Protein AF-A0AB34KE43-F1 (afdb_monom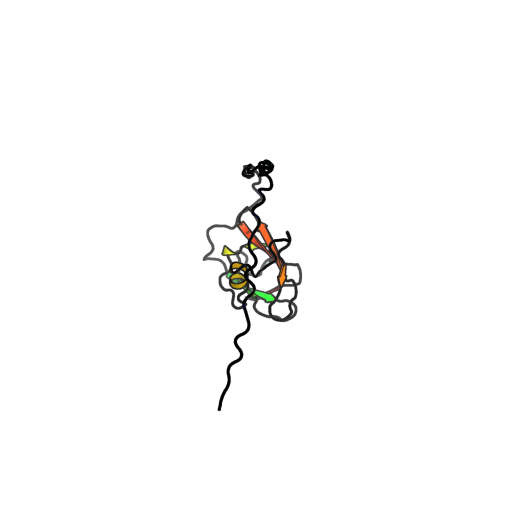er)

Foldseek 3Di:
DDDDDDDDDDDDDDDDDDDDDPPPPDPPPPPPVPPPPPPPPDPDDPDPPQVPFDKKFKAFLPPRDGQFIFGDRVAPPDDDQKGFPVRTPGGPQCQVVCVVVVNQADPPDPWRFGARPPPRDGQWTWDQDPNGTITGGDPPGIDIDD

Mean predicted aligned error: 15.26 Å

Solvent-accessible surface area (backbone atoms only — not comparable to full-atom values): 9587 Å² total; per-residue (Å²): 137,87,82,88,82,89,78,84,84,83,86,78,81,86,80,92,72,92,76,77,90,75,80,68,80,70,78,79,76,78,80,64,75,77,73,74,71,90,76,81,81,67,90,76,68,85,69,87,83,54,85,91,31,42,66,32,39,34,21,34,57,87,76,62,48,64,45,34,30,34,52,29,84,66,51,83,83,59,87,82,48,75,41,53,57,91,41,50,77,46,50,87,57,43,57,66,62,44,35,72,73,65,74,51,35,67,94,88,48,100,62,34,60,37,55,41,92,87,76,62,46,69,32,31,30,59,39,75,56,87,90,37,64,22,39,36,45,40,85,83,35,57,40,78,45,119

Structure (mmCIF, N/CA/C/O backbone):
data_AF-A0AB34KE43-F1
#
_entry.id   AF-A0AB34KE43-F1
#
loop_
_atom_site.group_PDB
_atom_site.id
_atom_site.type_symbol
_atom_site.label_atom_id
_atom_site.label_alt_id
_atom_site.label_comp_id
_atom_site.label_asym_id
_atom_site.label_entity_id
_atom_site.label_seq_id
_atom_site.pdbx_PDB_ins_code
_atom_site.Cartn_x
_atom_site.Cartn_y
_atom_site.Cartn_z
_atom_site.occupancy
_atom_site.B_iso_or_equiv
_atom_site.auth_seq_id
_atom_site.auth_comp_id
_atom_site.auth_asym_id
_atom_site.auth_atom_id
_atom_site.pdbx_PDB_model_num
ATOM 1 N N . MET A 1 1 ? -6.912 -69.211 20.826 1.00 44.16 1 MET A N 1
ATOM 2 C CA . MET A 1 1 ? -6.852 -70.584 20.285 1.00 44.16 1 MET A CA 1
ATOM 3 C C . MET A 1 1 ? -7.680 -70.593 19.012 1.00 44.16 1 MET A C 1
ATOM 5 O O . MET A 1 1 ? -8.892 -70.582 19.085 1.00 44.16 1 MET A O 1
ATOM 9 N N . LEU A 1 2 ? -7.042 -70.233 17.900 1.00 46.94 2 LEU A N 1
ATOM 10 C CA . LEU A 1 2 ? -6.700 -71.161 16.809 1.00 46.94 2 LEU A CA 1
ATOM 11 C C . LEU A 1 2 ? -7.830 -71.181 15.759 1.00 46.94 2 LEU A C 1
ATOM 13 O O . LEU A 1 2 ? -8.826 -71.860 15.947 1.00 46.94 2 LEU A O 1
ATOM 17 N N . LEU A 1 3 ? -7.705 -70.425 14.669 1.00 50.34 3 LEU A N 1
ATOM 18 C CA . LEU A 1 3 ? -7.199 -70.955 13.398 1.00 50.34 3 LEU A CA 1
ATOM 19 C C . LEU A 1 3 ? -7.294 -69.893 12.297 1.00 50.34 3 LEU A C 1
ATOM 21 O O . LEU A 1 3 ? -8.283 -69.180 12.158 1.00 50.34 3 LEU A O 1
ATOM 25 N N . ALA A 1 4 ? -6.219 -69.824 11.524 1.00 53.84 4 ALA A N 1
ATOM 26 C CA . ALA A 1 4 ? -6.057 -69.020 10.332 1.00 53.84 4 ALA A CA 1
ATOM 27 C C . ALA A 1 4 ? -6.973 -69.495 9.192 1.00 53.84 4 ALA A C 1
ATOM 29 O O . ALA A 1 4 ? -7.133 -70.696 8.985 1.00 53.84 4 ALA A O 1
ATOM 30 N N . ALA A 1 5 ? -7.473 -68.553 8.393 1.00 57.31 5 ALA A N 1
ATOM 31 C CA . ALA A 1 5 ? -7.999 -68.823 7.060 1.00 57.31 5 ALA A CA 1
ATOM 32 C C . ALA A 1 5 ? -7.305 -67.888 6.059 1.00 57.31 5 ALA A C 1
ATOM 34 O O . ALA A 1 5 ? -7.690 -66.738 5.857 1.00 57.31 5 ALA A O 1
ATOM 35 N N . LEU A 1 6 ? -6.220 -68.410 5.489 1.00 61.03 6 LEU A N 1
ATOM 36 C CA . LEU A 1 6 ? -5.547 -67.921 4.290 1.00 61.03 6 LEU A CA 1
ATOM 37 C C . LEU A 1 6 ? -6.466 -68.154 3.086 1.00 61.03 6 LEU A C 1
ATOM 39 O O . LEU A 1 6 ? -6.678 -69.303 2.716 1.00 61.03 6 LEU A O 1
ATOM 43 N N . LEU A 1 7 ? -6.967 -67.095 2.451 1.00 58.97 7 LEU A N 1
ATOM 44 C CA . LEU A 1 7 ? -7.529 -67.146 1.096 1.00 58.97 7 LEU A CA 1
ATOM 45 C C . LEU A 1 7 ? -7.055 -65.884 0.363 1.00 58.97 7 LEU A C 1
ATOM 47 O O . LEU A 1 7 ? -7.436 -64.768 0.691 1.00 58.97 7 LEU A O 1
ATOM 51 N N . ALA A 1 8 ? -5.986 -66.027 -0.416 1.00 58.28 8 ALA A N 1
ATOM 52 C CA . ALA A 1 8 ? -6.045 -66.193 -1.869 1.00 58.28 8 ALA A CA 1
ATOM 53 C C . ALA A 1 8 ? -6.043 -64.831 -2.582 1.00 58.28 8 ALA A C 1
ATOM 55 O O . ALA A 1 8 ? -7.072 -64.214 -2.835 1.00 58.28 8 ALA A O 1
ATOM 56 N N . VAL A 1 9 ? -4.827 -64.380 -2.892 1.00 58.50 9 VAL A N 1
ATOM 57 C CA . VAL A 1 9 ? -4.528 -63.260 -3.787 1.00 58.50 9 VAL A CA 1
ATOM 58 C C . VAL A 1 9 ? -4.853 -63.687 -5.222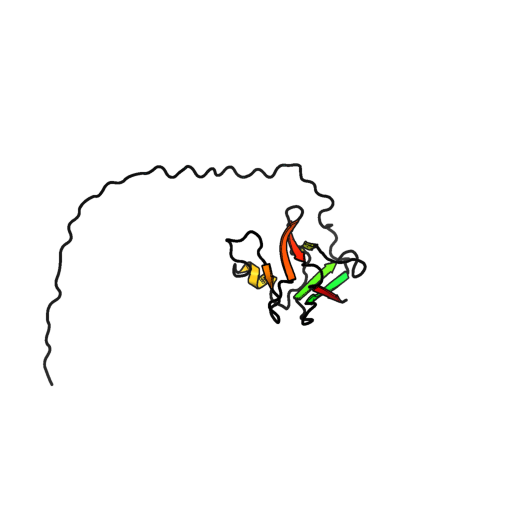 1.00 58.50 9 VAL A C 1
ATOM 60 O O . VAL A 1 9 ? -4.238 -64.641 -5.702 1.00 58.50 9 VAL A O 1
ATOM 63 N N . PRO A 1 10 ? -5.752 -63.003 -5.950 1.00 60.19 10 PRO A N 1
ATOM 64 C CA . PRO A 1 10 ? -5.850 -63.184 -7.387 1.00 60.19 10 PRO A CA 1
ATOM 65 C C . PRO A 1 10 ? -4.786 -62.335 -8.094 1.00 60.19 10 PRO A C 1
ATOM 67 O O . PRO A 1 10 ? -4.888 -61.113 -8.207 1.00 60.19 10 PRO A O 1
ATOM 70 N N . THR A 1 11 ? -3.765 -63.015 -8.607 1.00 58.75 11 THR A N 1
ATOM 71 C CA . THR A 1 11 ? -2.899 -62.532 -9.681 1.00 58.75 11 THR A CA 1
ATOM 72 C C . THR A 1 11 ? -3.726 -62.399 -10.962 1.00 58.75 11 THR A C 1
ATOM 74 O O . THR A 1 11 ? -4.276 -63.376 -11.467 1.00 58.75 11 THR A O 1
ATOM 77 N N . ARG A 1 12 ? -3.817 -61.192 -11.530 1.00 54.53 12 ARG A N 1
ATOM 78 C CA . ARG A 1 12 ? -4.252 -61.017 -12.923 1.00 54.53 12 ARG A CA 1
ATOM 79 C C . ARG A 1 12 ? -3.202 -60.259 -13.711 1.00 54.53 12 ARG A C 1
ATOM 81 O O . ARG A 1 12 ? -2.853 -59.122 -13.412 1.00 54.53 12 ARG A O 1
ATOM 88 N N . ALA A 1 13 ? -2.707 -60.988 -14.701 1.00 52.25 13 ALA A N 1
ATOM 89 C CA . ALA A 1 13 ? -1.736 -60.610 -15.698 1.00 52.25 13 ALA A CA 1
ATOM 90 C C . ALA A 1 13 ? -2.189 -59.413 -16.547 1.00 52.25 13 ALA A C 1
ATOM 92 O O . ALA A 1 13 ? -3.374 -59.227 -16.830 1.00 52.25 13 ALA A O 1
ATOM 93 N N . ALA A 1 14 ? -1.194 -58.644 -16.976 1.00 55.69 14 ALA A N 1
ATOM 94 C CA . ALA A 1 14 ? -1.300 -57.584 -17.963 1.00 55.69 14 ALA A CA 1
ATOM 95 C C . ALA A 1 14 ? -1.675 -58.121 -19.355 1.00 55.69 14 ALA A C 1
ATOM 97 O O . ALA A 1 14 ? -1.285 -59.231 -19.721 1.00 55.69 14 ALA A O 1
ATOM 98 N N . PRO A 1 15 ? -2.283 -57.268 -20.191 1.00 61.38 15 PRO A N 1
ATOM 99 C CA . PRO A 1 15 ? -1.891 -57.207 -21.589 1.00 61.38 15 PRO A CA 1
ATOM 100 C C . PRO A 1 15 ? -1.265 -55.849 -21.913 1.00 61.38 15 PRO A C 1
ATOM 102 O O . PRO A 1 15 ? -1.861 -54.785 -21.751 1.00 61.38 15 PRO A O 1
ATOM 105 N N . ALA A 1 16 ? -0.036 -55.920 -22.417 1.00 58.44 16 ALA A N 1
ATOM 106 C CA . ALA A 1 16 ? 0.588 -54.856 -23.172 1.00 58.44 16 ALA A CA 1
ATOM 107 C C . ALA A 1 16 ? -0.133 -54.716 -24.519 1.00 58.44 16 ALA A C 1
ATOM 109 O O . ALA A 1 16 ? 0.004 -55.580 -25.381 1.00 58.44 16 ALA A O 1
ATOM 110 N N . LEU A 1 17 ? -0.837 -53.606 -24.737 1.00 55.91 17 LEU A N 1
ATOM 111 C CA . LEU A 1 17 ? -1.067 -53.110 -26.089 1.00 55.91 17 LEU A CA 1
ATOM 112 C C . LEU A 1 17 ? -0.687 -51.636 -26.186 1.00 55.91 17 LEU A C 1
ATOM 114 O O . LEU A 1 17 ? -1.363 -50.718 -25.725 1.00 55.91 17 LEU A O 1
ATOM 118 N N . ARG A 1 18 ? 0.473 -51.485 -26.823 1.00 59.09 18 ARG A N 1
ATOM 119 C CA . ARG A 1 18 ? 0.973 -50.328 -27.551 1.00 59.09 18 ARG A CA 1
ATOM 120 C C . ARG A 1 18 ? -0.177 -49.541 -28.172 1.00 59.09 18 ARG A C 1
ATOM 122 O O . ARG A 1 18 ? -0.762 -49.985 -29.153 1.00 59.09 18 ARG A O 1
ATOM 129 N N . THR A 1 19 ? -0.427 -48.345 -27.658 1.00 51.62 19 THR A N 1
ATOM 130 C CA . THR A 1 19 ? -1.196 -47.351 -28.402 1.00 51.62 19 THR A CA 1
ATOM 131 C C . THR A 1 19 ? -0.315 -46.135 -28.607 1.00 51.62 19 THR A C 1
ATOM 133 O O . THR A 1 19 ? -0.087 -45.342 -27.703 1.00 51.62 19 THR A O 1
ATOM 136 N N . SER A 1 20 ? 0.257 -46.108 -29.809 1.00 55.41 20 SER A N 1
ATOM 137 C CA . SER A 1 20 ? 0.549 -44.935 -30.625 1.00 55.41 20 SER A CA 1
ATOM 138 C C . SER A 1 20 ? 1.023 -43.677 -29.892 1.00 55.41 20 SER A C 1
ATOM 140 O O . SER A 1 20 ? 0.231 -42.879 -29.392 1.00 55.41 20 SER A O 1
ATOM 142 N N . MET A 1 21 ? 2.338 -43.456 -29.948 1.00 57.03 21 MET A N 1
ATOM 143 C CA . MET A 1 21 ? 2.947 -42.138 -29.800 1.00 57.03 21 MET A CA 1
ATOM 144 C C . MET A 1 21 ? 2.412 -41.196 -30.889 1.00 57.03 21 MET A C 1
ATOM 146 O O . MET A 1 21 ? 3.025 -41.029 -31.941 1.00 57.03 21 MET A O 1
ATOM 150 N N . ALA A 1 22 ? 1.275 -40.555 -30.636 1.00 57.75 22 ALA A N 1
ATOM 151 C CA . ALA A 1 22 ? 0.907 -39.342 -31.343 1.00 57.75 22 ALA A CA 1
ATOM 152 C C . ALA A 1 22 ? 1.718 -38.193 -30.730 1.00 57.75 22 ALA A C 1
ATOM 154 O O . ALA A 1 22 ? 1.301 -37.542 -29.775 1.00 57.75 22 ALA A O 1
ATOM 155 N N . LEU A 1 23 ? 2.917 -37.982 -31.275 1.00 59.44 23 LEU A N 1
ATOM 156 C CA . LEU A 1 23 ? 3.633 -36.714 -31.186 1.00 59.44 23 LEU A CA 1
ATOM 157 C C . LEU A 1 23 ? 2.767 -35.653 -31.878 1.00 59.44 23 LEU A C 1
ATOM 159 O O . LEU A 1 23 ? 2.965 -35.354 -33.054 1.00 59.44 23 LEU A O 1
ATOM 163 N N . LEU A 1 24 ? 1.778 -35.102 -31.172 1.00 59.16 24 LEU A N 1
ATOM 164 C CA . LEU A 1 24 ? 1.250 -33.807 -31.571 1.00 59.16 24 LEU A CA 1
ATOM 165 C C . LEU A 1 24 ? 2.359 -32.787 -31.300 1.00 59.16 24 LEU A C 1
ATOM 167 O O . LEU A 1 24 ? 2.821 -32.694 -30.157 1.00 59.16 24 LEU A O 1
ATOM 171 N N . PRO A 1 25 ? 2.813 -32.034 -32.315 1.00 57.91 25 PRO A N 1
ATOM 172 C CA . PRO A 1 25 ? 3.721 -30.931 -32.080 1.00 57.91 25 PRO A CA 1
ATOM 173 C C . PRO A 1 25 ? 3.002 -29.953 -31.152 1.00 57.91 25 PRO A C 1
ATOM 175 O O . PRO A 1 25 ? 1.971 -29.378 -31.502 1.00 57.91 25 PRO A O 1
ATOM 178 N N . LEU A 1 26 ? 3.535 -29.812 -29.937 1.00 58.06 26 LEU A N 1
ATOM 179 C CA . LEU A 1 26 ? 3.169 -28.740 -29.025 1.00 58.06 26 LEU A CA 1
ATOM 180 C C . LEU A 1 26 ? 3.205 -27.434 -29.831 1.00 58.06 26 LEU A C 1
ATOM 182 O O . LEU A 1 26 ? 4.206 -27.196 -30.518 1.00 58.06 26 LEU A O 1
ATOM 186 N N . PRO A 1 27 ? 2.153 -26.593 -29.792 1.00 56.44 27 PRO A N 1
ATOM 187 C CA . PRO A 1 27 ? 2.229 -25.291 -30.423 1.00 56.44 27 PRO A CA 1
ATOM 188 C C . PRO A 1 27 ? 3.426 -24.594 -29.797 1.00 56.44 27 PRO A C 1
ATOM 190 O O . PRO A 1 27 ? 3.495 -24.453 -28.575 1.00 56.44 27 PRO A O 1
ATOM 193 N N . ILE A 1 28 ? 4.392 -24.249 -30.647 1.00 62.50 28 ILE A N 1
ATOM 194 C CA . ILE A 1 28 ? 5.581 -23.473 -30.324 1.00 62.50 28 ILE A CA 1
ATOM 195 C C . ILE A 1 28 ? 5.073 -22.248 -29.572 1.00 62.50 28 ILE A C 1
ATOM 197 O O . ILE A 1 28 ? 4.564 -21.298 -30.171 1.00 62.50 28 ILE A O 1
ATOM 201 N N . GLN A 1 29 ? 5.108 -22.317 -28.241 1.00 56.50 29 GLN A N 1
ATOM 202 C CA . GLN A 1 29 ? 4.718 -21.205 -27.404 1.00 56.50 29 GLN A CA 1
ATOM 203 C C . GLN A 1 29 ? 5.736 -20.134 -27.726 1.00 56.50 29 GLN A C 1
ATOM 205 O O . GLN A 1 29 ? 6.920 -20.274 -27.435 1.00 56.50 29 GLN A O 1
ATOM 210 N N . SER A 1 30 ? 5.263 -19.117 -28.438 1.00 55.28 30 SER A N 1
ATOM 211 C CA . SER A 1 30 ? 6.026 -17.954 -28.842 1.00 55.28 30 SER A CA 1
ATOM 212 C C . SER A 1 30 ? 6.526 -17.253 -27.582 1.00 55.28 30 SER A C 1
ATOM 214 O O . SER A 1 30 ? 5.942 -16.272 -27.120 1.00 55.28 30 SER A O 1
ATOM 216 N N . THR A 1 31 ? 7.655 -17.715 -27.054 1.00 56.44 31 THR A N 1
ATOM 217 C CA . THR A 1 31 ? 8.524 -16.980 -26.146 1.00 56.44 31 THR A CA 1
ATOM 218 C C . THR A 1 31 ? 9.218 -15.903 -26.964 1.00 56.44 31 THR A C 1
ATOM 220 O O . THR A 1 31 ? 10.434 -15.886 -27.122 1.00 56.44 31 THR A O 1
ATOM 223 N N . ARG A 1 32 ? 8.436 -14.986 -27.534 1.00 56.44 32 ARG A N 1
ATOM 224 C CA . ARG A 1 32 ? 8.967 -13.663 -27.808 1.00 56.44 32 ARG A CA 1
ATOM 225 C C . ARG A 1 32 ? 9.084 -13.036 -26.426 1.00 56.44 32 ARG A C 1
ATOM 227 O O . ARG A 1 32 ? 8.035 -12.736 -25.846 1.00 56.44 32 ARG A O 1
ATOM 234 N N . PRO A 1 33 ? 10.292 -12.861 -25.854 1.00 51.28 33 PRO A N 1
ATOM 235 C CA . PRO A 1 33 ? 10.418 -11.948 -24.737 1.00 51.28 33 PRO A CA 1
ATOM 236 C C . PRO A 1 33 ? 9.805 -10.648 -25.238 1.00 51.28 33 PRO A C 1
ATOM 238 O O . PRO A 1 33 ? 10.184 -10.129 -26.291 1.00 51.28 33 PRO A O 1
ATOM 241 N N . ARG A 1 34 ? 8.753 -10.190 -24.561 1.00 53.28 34 ARG A N 1
ATOM 242 C CA . ARG A 1 34 ? 8.143 -8.903 -24.856 1.00 53.28 34 ARG A CA 1
ATOM 243 C C . ARG A 1 34 ? 9.241 -7.894 -24.536 1.00 53.28 34 ARG A C 1
ATOM 245 O O . ARG A 1 34 ? 9.397 -7.523 -23.378 1.00 53.28 34 ARG A O 1
ATOM 252 N N . LEU A 1 35 ? 10.058 -7.542 -25.533 1.00 56.16 35 LEU A N 1
ATOM 253 C CA . LEU A 1 35 ? 11.029 -6.465 -25.428 1.00 56.16 35 LEU A CA 1
ATOM 254 C C . LEU A 1 35 ? 10.214 -5.262 -24.974 1.00 56.16 35 LEU A C 1
ATOM 256 O O . LEU A 1 35 ? 9.364 -4.758 -25.716 1.00 56.16 35 LEU A O 1
ATOM 260 N N . LEU A 1 36 ? 10.374 -4.903 -23.699 1.00 58.72 36 LEU A N 1
ATOM 261 C CA . LEU A 1 36 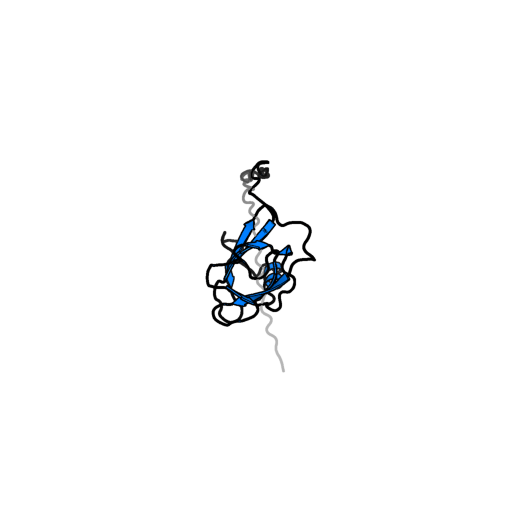? 9.742 -3.731 -23.128 1.00 58.72 36 LEU A CA 1
ATOM 262 C C . LEU A 1 36 ? 10.145 -2.576 -24.037 1.00 58.72 36 LEU A C 1
ATOM 264 O O . LEU A 1 36 ? 11.334 -2.319 -24.213 1.00 58.72 36 LEU A O 1
ATOM 268 N N . ARG A 1 37 ? 9.155 -1.935 -24.664 1.00 52.91 37 ARG A N 1
ATOM 269 C CA . ARG A 1 37 ? 9.391 -0.821 -25.579 1.00 52.91 37 ARG A CA 1
ATOM 270 C C . ARG A 1 37 ? 10.281 0.213 -24.870 1.00 52.91 37 ARG A C 1
ATOM 272 O O . ARG A 1 37 ? 9.845 0.748 -23.844 1.00 52.91 37 ARG A O 1
ATOM 279 N N . PRO A 1 38 ? 11.485 0.518 -25.382 1.00 51.69 38 PRO A N 1
ATOM 280 C CA . PRO A 1 38 ? 12.282 1.621 -24.871 1.00 51.69 38 PRO A CA 1
ATOM 281 C C . PRO A 1 38 ? 11.556 2.907 -25.274 1.00 51.69 38 PRO A C 1
ATOM 283 O O . PRO A 1 38 ? 11.581 3.300 -26.434 1.00 51.69 38 PRO A O 1
ATOM 286 N N . GLY A 1 39 ? 10.803 3.515 -24.358 1.00 53.53 39 GLY A N 1
ATOM 287 C CA . GLY A 1 39 ? 10.100 4.758 -24.691 1.00 53.53 39 GLY A CA 1
ATOM 288 C C . GLY A 1 39 ? 8.954 5.188 -23.788 1.00 53.53 39 GLY A C 1
ATOM 289 O O . GLY A 1 39 ? 8.529 6.333 -23.886 1.00 53.53 39 GLY A O 1
ATOM 290 N N . GLN A 1 40 ? 8.459 4.358 -22.866 1.00 59.72 40 GLN A N 1
ATOM 291 C CA . GLN A 1 40 ? 7.442 4.826 -21.914 1.00 59.72 40 GLN A CA 1
ATOM 292 C C . GLN A 1 40 ? 8.099 5.449 -20.673 1.00 59.72 40 GLN A C 1
ATOM 294 O O . GLN A 1 40 ? 7.971 4.956 -19.553 1.00 59.72 40 GLN A O 1
ATOM 299 N N . GLN A 1 41 ? 8.829 6.549 -20.873 1.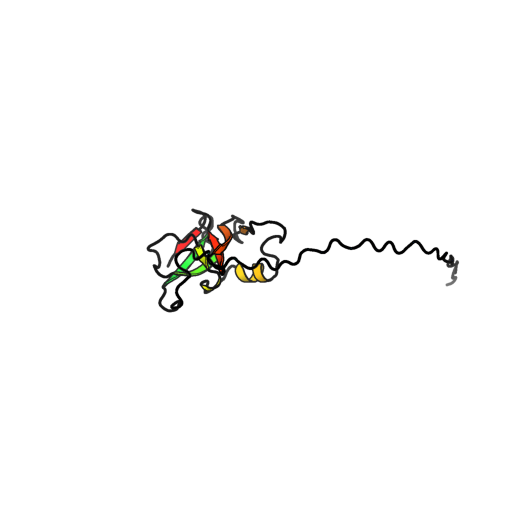00 57.34 41 GLN A N 1
ATOM 300 C CA . GLN A 1 41 ? 9.235 7.424 -19.775 1.00 57.34 41 GLN A CA 1
ATOM 301 C C . GLN A 1 41 ? 8.003 8.192 -19.286 1.00 57.34 41 GLN A C 1
ATOM 303 O O . GLN A 1 41 ? 7.706 9.294 -19.736 1.00 57.34 41 GLN A O 1
ATOM 308 N N . CYS A 1 42 ? 7.241 7.607 -18.363 1.00 53.12 42 CYS A N 1
ATOM 309 C CA . CYS A 1 42 ? 6.286 8.387 -17.589 1.00 53.12 42 CYS A CA 1
ATOM 310 C C . CYS A 1 42 ? 7.016 9.182 -16.492 1.00 53.12 42 CYS A C 1
ATOM 312 O O . CYS A 1 42 ? 8.008 8.736 -15.912 1.00 53.12 42 CYS A O 1
ATOM 314 N N . MET A 1 43 ? 6.502 10.384 -16.235 1.00 52.66 43 MET A N 1
ATOM 315 C CA . MET A 1 43 ? 7.128 11.474 -15.487 1.00 52.66 43 MET A CA 1
ATOM 316 C C . MET A 1 43 ? 7.360 11.123 -14.003 1.00 52.66 43 MET A C 1
ATOM 318 O O . MET A 1 43 ? 6.417 10.994 -13.221 1.00 52.66 43 MET A O 1
ATOM 322 N N . SER A 1 44 ? 8.640 11.023 -13.629 1.00 63.31 44 SER A N 1
ATOM 323 C CA . SER A 1 44 ? 9.246 10.880 -12.288 1.00 63.31 44 SER A CA 1
ATOM 324 C C . SER A 1 44 ? 9.109 9.539 -11.547 1.00 63.31 44 SER A C 1
ATOM 326 O O . SER A 1 44 ? 8.264 9.341 -10.671 1.00 63.31 44 SER A O 1
ATOM 328 N N . ALA A 1 45 ? 10.093 8.672 -11.799 1.00 67.19 45 ALA A N 1
ATOM 329 C CA . ALA A 1 45 ? 10.503 7.613 -10.883 1.00 67.19 45 ALA A CA 1
ATOM 330 C C . ALA A 1 45 ? 10.792 8.165 -9.465 1.00 67.19 45 ALA A C 1
ATOM 332 O O . ALA A 1 45 ? 11.150 9.339 -9.302 1.00 67.19 45 ALA A O 1
ATOM 333 N N . PRO A 1 46 ? 10.651 7.341 -8.412 1.00 69.25 46 PRO A N 1
ATOM 334 C CA . PRO A 1 46 ? 10.975 7.765 -7.059 1.00 69.25 46 PRO A CA 1
ATOM 335 C C . PRO A 1 46 ? 12.457 8.164 -6.957 1.00 69.25 46 PRO A C 1
ATOM 337 O O . PRO A 1 46 ? 13.342 7.418 -7.360 1.00 69.25 46 PRO A O 1
ATOM 340 N N . SER A 1 47 ? 12.720 9.351 -6.401 1.00 74.25 47 SER A N 1
ATOM 341 C CA . SER A 1 47 ? 14.075 9.868 -6.164 1.00 74.25 47 SER A CA 1
ATOM 342 C C . SER A 1 47 ? 14.920 8.926 -5.302 1.00 74.25 47 SER A C 1
ATOM 344 O O . SER A 1 47 ? 14.394 8.350 -4.346 1.00 74.25 47 SER A O 1
ATOM 346 N N . ALA A 1 48 ? 16.224 8.867 -5.590 1.00 71.44 48 ALA A N 1
ATOM 347 C CA . ALA A 1 48 ? 17.191 8.014 -4.894 1.00 71.44 48 ALA A CA 1
ATOM 348 C C . ALA A 1 48 ? 17.424 8.411 -3.423 1.00 71.44 48 ALA A C 1
ATOM 350 O O . ALA A 1 48 ? 17.612 7.551 -2.573 1.00 71.44 48 ALA A O 1
ATOM 351 N N . ARG A 1 49 ? 17.351 9.708 -3.094 1.00 83.38 49 ARG A N 1
ATOM 352 C CA . ARG A 1 49 ? 17.462 10.200 -1.711 1.00 83.38 49 ARG A CA 1
ATOM 353 C C . ARG A 1 49 ? 16.180 9.861 -0.946 1.00 83.38 49 ARG A C 1
ATOM 355 O O . ARG A 1 49 ? 15.192 10.564 -1.132 1.00 83.38 49 ARG A O 1
ATOM 362 N N . ILE A 1 50 ? 16.179 8.798 -0.141 1.00 82.88 50 ILE A N 1
ATOM 363 C CA . ILE A 1 50 ? 15.005 8.334 0.627 1.00 82.88 50 ILE A CA 1
ATOM 364 C C . ILE A 1 50 ? 15.134 8.676 2.122 1.00 82.88 50 ILE A C 1
ATOM 366 O O . ILE A 1 50 ? 14.126 8.911 2.786 1.00 82.88 50 ILE A O 1
ATOM 370 N N . ASP A 1 51 ? 16.354 8.762 2.651 1.00 82.56 51 ASP A N 1
ATOM 371 C CA . ASP A 1 51 ? 16.621 8.859 4.095 1.00 82.56 51 ASP A CA 1
ATOM 372 C C . ASP A 1 51 ? 16.161 10.158 4.748 1.00 82.56 51 ASP A C 1
ATOM 374 O O . ASP A 1 51 ? 15.716 10.147 5.890 1.00 82.56 51 ASP A O 1
ATOM 378 N N . SER A 1 52 ? 16.159 11.264 4.006 1.00 87.94 52 SER A N 1
ATOM 379 C CA . SER A 1 52 ? 15.704 12.566 4.510 1.00 87.94 52 SER A CA 1
ATOM 380 C C . SER A 1 52 ? 14.175 12.713 4.565 1.00 87.94 52 SER A C 1
ATOM 382 O O . SER A 1 52 ? 13.671 13.786 4.892 1.00 87.94 52 SER A O 1
ATOM 384 N N . PHE A 1 53 ? 13.407 11.695 4.167 1.00 90.19 53 PHE A N 1
ATOM 385 C CA . PHE A 1 53 ? 11.950 11.789 4.094 1.00 90.19 53 PHE A CA 1
ATOM 386 C C . PHE A 1 53 ? 11.272 11.509 5.428 1.00 90.19 53 PHE A C 1
ATOM 388 O O . PHE A 1 53 ? 11.684 10.649 6.201 1.00 90.19 53 PHE A O 1
ATOM 395 N N . GLN A 1 54 ? 10.151 12.192 5.655 1.00 91.25 54 GLN A N 1
ATOM 396 C CA . GLN A 1 54 ? 9.317 11.930 6.820 1.00 91.25 54 GLN A CA 1
ATOM 397 C C . GLN A 1 54 ? 8.660 10.555 6.697 1.00 91.25 54 GLN A C 1
ATOM 399 O O . GLN A 1 54 ? 8.151 10.182 5.634 1.00 91.25 54 GLN A O 1
ATOM 404 N N . THR A 1 55 ? 8.644 9.817 7.802 1.00 93.25 55 THR A N 1
ATOM 405 C CA . THR A 1 55 ? 7.902 8.560 7.899 1.00 93.25 55 THR A CA 1
ATOM 406 C C . THR A 1 55 ? 6.466 8.874 8.283 1.00 93.25 55 THR A C 1
ATOM 408 O O . THR A 1 55 ? 6.237 9.611 9.236 1.00 93.25 55 THR A O 1
ATOM 411 N N . VAL A 1 56 ? 5.512 8.334 7.531 1.00 94.50 56 VAL A N 1
ATOM 412 C CA . VAL A 1 56 ? 4.083 8.433 7.831 1.00 94.50 56 VAL A CA 1
ATOM 413 C C . VAL A 1 56 ? 3.525 7.051 8.135 1.00 94.50 56 VAL A C 1
ATOM 415 O O . VAL A 1 56 ? 3.881 6.063 7.487 1.00 94.50 56 VAL A O 1
ATOM 418 N N . SER A 1 57 ? 2.636 6.990 9.113 1.00 94.81 57 SER A N 1
ATOM 419 C CA . SER A 1 57 ? 1.897 5.794 9.493 1.00 94.81 57 SER A CA 1
ATOM 420 C C . SER A 1 57 ? 0.647 5.682 8.628 1.00 94.81 57 SER A C 1
ATOM 422 O O . SER A 1 57 ? -0.154 6.615 8.553 1.00 94.81 57 SER A O 1
ATOM 424 N N . VAL A 1 58 ? 0.491 4.555 7.939 1.00 95.06 58 VAL A N 1
ATOM 425 C CA . VAL A 1 58 ? -0.630 4.289 7.038 1.00 95.06 58 VAL A CA 1
ATOM 426 C C . VAL A 1 58 ? -1.640 3.404 7.763 1.00 95.06 58 VAL A C 1
ATOM 428 O O . VAL A 1 58 ? -1.355 2.253 8.087 1.00 95.06 58 VAL A O 1
ATOM 431 N N . LEU A 1 59 ? -2.820 3.961 8.024 1.00 95.56 59 LEU A N 1
ATOM 432 C CA . LEU A 1 59 ? -3.889 3.370 8.829 1.00 95.56 59 LEU A CA 1
ATOM 433 C C . LEU A 1 59 ? -5.092 3.029 7.942 1.00 95.56 59 LEU A C 1
ATOM 435 O O . LEU A 1 59 ? -5.369 3.722 6.958 1.00 95.56 59 LEU A O 1
ATOM 439 N N . CYS A 1 60 ? -5.847 1.989 8.285 1.00 95.75 60 CYS A N 1
ATOM 440 C CA . CYS A 1 60 ? -7.128 1.725 7.629 1.00 95.75 60 CYS A CA 1
ATOM 441 C C . CYS A 1 60 ? -8.172 2.775 8.038 1.00 95.75 60 CYS A C 1
ATOM 443 O O . CYS A 1 60 ? -8.338 3.042 9.216 1.00 95.75 60 CYS A O 1
ATOM 445 N N . ALA A 1 61 ? -8.937 3.328 7.095 1.00 95.50 61 ALA A N 1
ATOM 446 C CA . ALA A 1 61 ? -9.948 4.342 7.419 1.00 95.50 61 ALA A CA 1
ATOM 447 C C . ALA A 1 61 ? -11.182 3.799 8.164 1.00 95.50 61 ALA A C 1
ATOM 449 O O . ALA A 1 61 ? -11.950 4.589 8.696 1.00 95.50 61 ALA A O 1
ATOM 450 N N . LYS A 1 62 ? -11.408 2.478 8.155 1.00 96.00 62 LYS A N 1
ATOM 451 C CA . LYS A 1 62 ? -12.577 1.861 8.802 1.00 96.00 62 LYS A CA 1
ATOM 452 C C . LYS A 1 62 ? -12.324 1.431 10.244 1.00 96.00 62 LYS A C 1
ATOM 454 O O . LYS A 1 62 ? -13.224 1.532 11.061 1.00 96.00 62 LYS A O 1
ATOM 459 N N . CYS A 1 63 ? -11.145 0.880 10.517 1.00 95.81 63 CYS A N 1
ATOM 460 C CA . CYS A 1 63 ? -10.817 0.259 11.802 1.00 95.81 63 CYS A CA 1
ATOM 461 C C . CYS A 1 63 ? -9.537 0.820 12.432 1.00 95.81 63 CYS A C 1
ATOM 463 O O . CYS A 1 63 ? -9.055 0.261 13.409 1.00 95.81 63 CYS A O 1
ATOM 465 N N . ASP A 1 64 ? -8.931 1.845 11.820 1.00 94.75 64 ASP A N 1
ATOM 466 C CA . ASP A 1 64 ? -7.704 2.521 12.268 1.00 94.75 64 ASP A CA 1
ATOM 467 C C . ASP A 1 64 ? -6.501 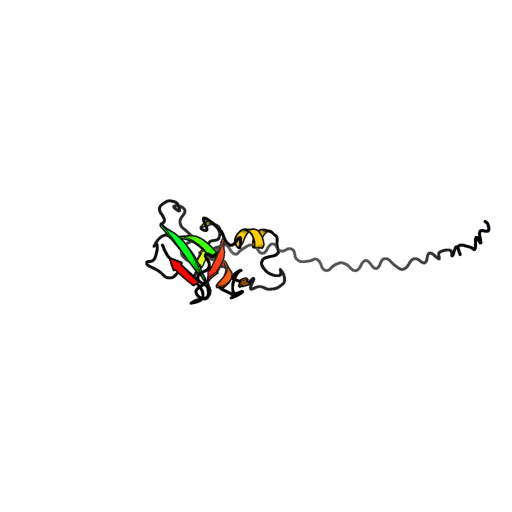1.603 12.549 1.00 94.75 64 ASP A C 1
ATOM 469 O O . ASP A 1 64 ? -5.501 2.014 13.127 1.00 94.75 64 ASP A O 1
ATOM 473 N N . THR A 1 65 ? -6.540 0.360 12.064 1.00 95.69 65 THR A N 1
ATOM 474 C CA . THR A 1 65 ? -5.421 -0.577 12.177 1.00 95.69 65 THR A CA 1
ATOM 475 C C . THR A 1 65 ? -4.218 -0.066 11.389 1.00 95.69 65 THR A C 1
ATOM 477 O O . THR A 1 65 ? -4.347 0.311 10.218 1.00 95.69 65 THR A O 1
ATOM 480 N N . LEU A 1 66 ? -3.040 -0.099 12.016 1.00 95.56 66 LEU A N 1
ATOM 481 C CA . LEU A 1 66 ? -1.765 0.240 11.391 1.00 95.56 66 LEU A CA 1
ATOM 482 C C . LEU A 1 66 ? -1.375 -0.822 10.365 1.00 95.56 66 LEU A C 1
ATOM 484 O O . LEU A 1 66 ? -1.024 -1.943 10.715 1.00 95.56 66 LEU A O 1
ATOM 488 N N . LEU A 1 67 ? -1.434 -0.450 9.088 1.00 95.00 67 LEU A N 1
ATOM 489 C CA . LEU A 1 67 ? -1.100 -1.341 7.983 1.00 95.00 67 LEU A CA 1
ATOM 490 C C . LEU A 1 67 ? 0.420 -1.387 7.788 1.00 95.00 67 LEU A C 1
ATOM 492 O O . LEU A 1 67 ? 1.026 -2.454 7.838 1.00 95.00 67 LEU A O 1
ATOM 496 N N . PHE A 1 68 ? 1.041 -0.224 7.571 1.00 95.75 68 PHE A N 1
ATOM 497 C CA . PHE A 1 68 ? 2.486 -0.096 7.365 1.00 95.75 68 PHE A CA 1
ATOM 498 C C . PHE A 1 68 ? 2.979 1.341 7.565 1.00 95.75 68 PHE A C 1
ATOM 500 O O . PHE A 1 68 ? 2.202 2.297 7.575 1.00 95.75 68 PHE A O 1
ATOM 507 N N . ARG A 1 69 ? 4.296 1.502 7.705 1.00 95.19 69 ARG A N 1
ATOM 508 C CA . ARG A 1 69 ? 4.987 2.796 7.764 1.00 95.19 69 ARG A CA 1
ATOM 509 C C . ARG A 1 69 ? 5.653 3.088 6.426 1.00 95.19 69 ARG A C 1
ATOM 511 O O . ARG A 1 69 ? 6.316 2.222 5.861 1.00 95.19 69 ARG A O 1
ATOM 518 N N . TYR A 1 70 ? 5.500 4.307 5.923 1.00 94.56 70 TYR A N 1
ATOM 519 C CA . TYR A 1 70 ? 5.949 4.689 4.585 1.00 94.56 70 TYR A CA 1
ATOM 520 C C . TYR A 1 70 ? 6.782 5.972 4.605 1.00 94.56 70 TYR A C 1
ATOM 522 O O . TYR A 1 70 ? 6.360 6.977 5.179 1.00 94.56 70 TYR A O 1
ATOM 530 N N . LYS A 1 71 ? 7.938 5.978 3.932 1.00 93.00 71 LYS A N 1
ATOM 531 C CA . LYS A 1 71 ? 8.760 7.187 3.753 1.00 93.00 71 LYS A CA 1
ATOM 532 C C . LYS A 1 71 ? 8.214 8.055 2.623 1.00 93.00 71 LYS A C 1
ATOM 534 O O . LYS A 1 71 ? 8.247 7.695 1.442 1.00 93.00 71 LYS A O 1
ATOM 539 N N . LYS A 1 72 ? 7.734 9.247 2.977 1.00 91.00 72 LYS A N 1
ATOM 540 C CA . LYS A 1 72 ? 7.071 10.171 2.056 1.00 91.00 72 LYS A CA 1
ATOM 541 C C . LYS A 1 72 ? 7.809 11.499 1.952 1.00 91.00 72 LYS A C 1
ATOM 543 O O . LYS A 1 72 ? 7.935 12.228 2.931 1.00 91.00 72 LYS A O 1
ATOM 548 N N . LYS A 1 73 ? 8.195 11.862 0.722 1.00 87.38 73 LYS A N 1
ATOM 549 C CA . LYS A 1 73 ? 8.935 13.100 0.413 1.00 87.38 73 LYS A CA 1
ATOM 550 C C . LYS A 1 73 ? 8.284 14.355 1.000 1.00 87.38 73 LYS A C 1
ATOM 552 O O . LYS A 1 73 ? 8.944 15.124 1.681 1.00 87.38 73 LYS A O 1
ATOM 557 N N . ASN A 1 74 ? 6.981 14.526 0.777 1.00 87.19 74 ASN A N 1
ATOM 558 C CA . ASN A 1 74 ? 6.243 15.720 1.206 1.00 87.19 74 ASN A CA 1
ATOM 559 C C . ASN A 1 74 ? 5.475 15.519 2.531 1.00 87.19 74 ASN A C 1
ATOM 561 O O . ASN A 1 74 ? 4.548 16.280 2.807 1.00 87.19 74 ASN A O 1
ATOM 565 N N . GLY A 1 75 ? 5.791 14.481 3.320 1.00 87.38 75 GLY A N 1
ATOM 566 C CA . GLY A 1 75 ? 5.102 14.193 4.586 1.00 87.38 75 GLY A CA 1
ATOM 567 C C . GLY A 1 75 ? 3.573 14.157 4.442 1.00 87.38 75 GLY A C 1
ATOM 568 O O . GLY A 1 75 ? 3.043 13.536 3.517 1.00 87.38 75 GLY A O 1
ATOM 569 N N . LEU A 1 76 ? 2.841 14.861 5.310 1.00 88.75 76 LEU A N 1
ATOM 570 C CA . LEU A 1 76 ? 1.369 14.926 5.272 1.00 88.75 76 LEU A CA 1
A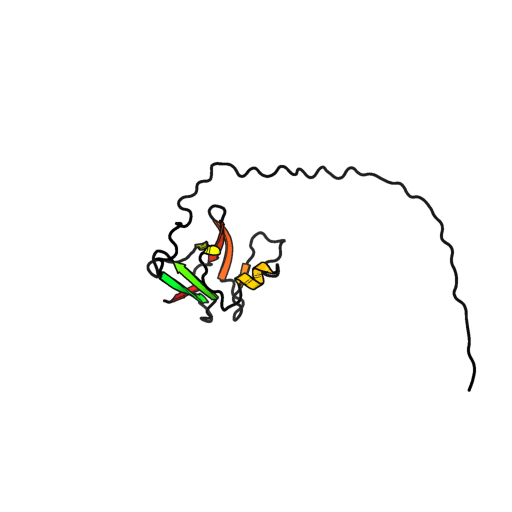TOM 571 C C . LEU A 1 76 ? 0.787 15.955 4.284 1.00 88.75 76 LEU A C 1
ATOM 573 O O . LEU A 1 76 ? -0.423 15.977 4.092 1.00 88.75 76 LEU A O 1
ATOM 577 N N . LYS A 1 77 ? 1.607 16.747 3.581 1.00 88.75 77 LYS A N 1
ATOM 578 C CA . LYS A 1 77 ? 1.127 17.847 2.714 1.00 88.75 77 LYS A CA 1
ATOM 579 C C . LYS A 1 77 ? 0.329 17.404 1.472 1.00 88.75 77 LYS A C 1
ATOM 581 O O . LYS A 1 77 ? -0.179 18.236 0.739 1.00 88.75 77 LYS A O 1
ATOM 586 N N . SER A 1 78 ? 0.261 16.107 1.175 1.00 85.38 78 SER A N 1
ATOM 587 C CA . SER A 1 78 ? -0.370 15.561 -0.043 1.00 85.38 78 SER A CA 1
ATOM 588 C C . SER A 1 78 ? -1.161 14.288 0.257 1.00 85.38 78 SER A C 1
ATOM 590 O O . SER A 1 78 ? -0.865 13.603 1.235 1.00 85.38 78 SER A O 1
ATOM 592 N N . LYS A 1 79 ? -2.119 13.897 -0.593 1.00 82.38 79 LYS A N 1
ATOM 593 C CA . LYS A 1 79 ? -2.713 12.548 -0.525 1.00 82.38 79 LYS A CA 1
ATOM 594 C C . LYS A 1 79 ? -1.800 11.521 -1.197 1.00 82.38 79 LYS A C 1
ATOM 596 O O . LYS A 1 79 ? -1.261 11.755 -2.273 1.00 82.38 79 LYS A O 1
ATOM 601 N N . LEU A 1 80 ? -1.619 10.372 -0.552 1.00 79.62 80 LEU A N 1
ATOM 602 C CA . LEU A 1 80 ? -0.865 9.245 -1.099 1.00 79.62 80 LEU A CA 1
ATOM 603 C C . LEU A 1 80 ? -1.817 8.354 -1.901 1.00 79.62 80 LEU A C 1
ATOM 605 O O . LEU A 1 80 ? -2.759 7.798 -1.347 1.00 79.62 80 LEU A O 1
ATOM 609 N N . VAL A 1 81 ? -1.570 8.245 -3.203 1.00 87.56 81 VAL A N 1
ATOM 610 C CA . VAL A 1 81 ? -2.293 7.323 -4.101 1.00 87.56 81 VAL A CA 1
ATOM 611 C C . VAL A 1 81 ? -1.363 6.214 -4.603 1.00 87.56 81 VAL A C 1
ATOM 613 O O . VAL A 1 81 ? -1.809 5.099 -4.859 1.00 87.56 81 VAL A O 1
ATOM 616 N N . LYS A 1 82 ? -0.060 6.505 -4.709 1.00 90.69 82 LYS A N 1
ATOM 617 C CA . LYS A 1 82 ? 0.989 5.600 -5.192 1.00 90.69 82 LYS A CA 1
ATOM 618 C C . LYS A 1 82 ? 1.987 5.324 -4.063 1.00 90.69 82 LYS A C 1
ATOM 620 O O . LYS A 1 82 ? 2.641 6.260 -3.599 1.00 90.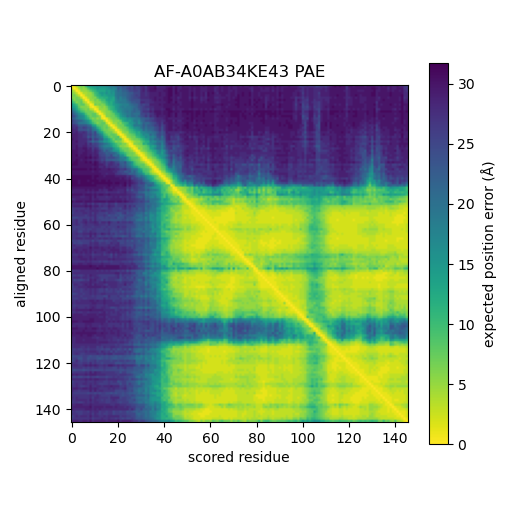69 82 LYS A O 1
ATOM 625 N N . CYS A 1 83 ? 2.122 4.067 -3.656 1.00 92.00 83 CYS A N 1
ATOM 626 C CA . CYS A 1 83 ? 3.085 3.630 -2.644 1.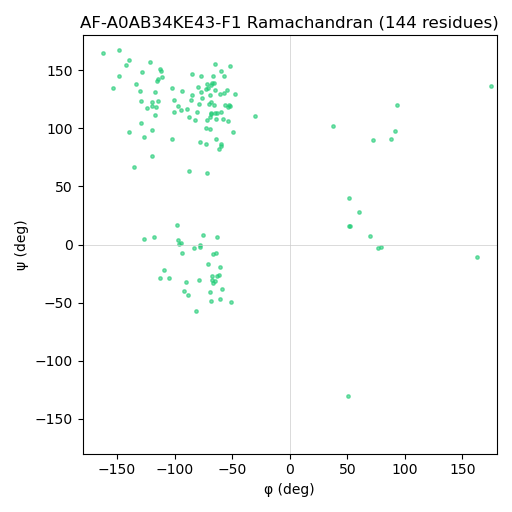00 92.00 83 CYS A CA 1
ATOM 627 C C . CYS A 1 83 ? 4.074 2.653 -3.268 1.00 92.00 83 CYS A C 1
ATOM 629 O O . CYS A 1 83 ? 3.693 1.536 -3.594 1.00 92.00 83 CYS A O 1
ATOM 631 N N . TYR A 1 84 ? 5.339 3.028 -3.420 1.00 92.69 84 TYR A N 1
ATOM 632 C CA . TYR A 1 84 ? 6.352 2.073 -3.881 1.00 92.69 84 TYR A CA 1
ATOM 633 C C . TYR A 1 84 ? 6.680 1.083 -2.764 1.00 92.69 84 TYR A C 1
ATOM 635 O O . TYR A 1 84 ? 6.895 1.514 -1.629 1.00 92.69 84 TYR A O 1
ATOM 643 N N . ARG A 1 85 ? 6.732 -0.222 -3.066 1.00 91.75 85 ARG A N 1
ATOM 644 C CA . ARG A 1 85 ? 6.983 -1.252 -2.039 1.00 91.75 85 ARG A CA 1
ATOM 645 C C . ARG A 1 85 ? 8.325 -1.039 -1.330 1.00 91.75 85 ARG A C 1
ATOM 647 O O . ARG A 1 85 ? 8.396 -1.120 -0.115 1.00 91.75 85 ARG A O 1
ATOM 654 N N . GLU A 1 86 ? 9.341 -0.625 -2.078 1.00 91.50 86 GLU A N 1
ATOM 655 C CA . GLU A 1 86 ? 10.686 -0.289 -1.580 1.00 91.50 86 GLU A CA 1
ATOM 656 C C . GLU A 1 86 ? 10.747 0.857 -0.548 1.00 91.50 86 GLU A C 1
ATOM 658 O O . GLU A 1 86 ? 11.746 1.012 0.142 1.00 91.50 86 GLU A O 1
ATOM 663 N N . ARG A 1 87 ? 9.714 1.709 -0.468 1.00 92.56 87 ARG A N 1
ATOM 664 C CA . ARG A 1 87 ? 9.664 2.855 0.460 1.00 92.56 87 ARG A CA 1
ATOM 665 C C . ARG A 1 87 ? 8.906 2.536 1.747 1.00 92.56 87 ARG A C 1
ATOM 667 O O . ARG A 1 87 ? 8.742 3.418 2.596 1.00 92.56 87 ARG A O 1
ATOM 674 N N . ILE A 1 88 ? 8.403 1.312 1.876 1.00 93.38 88 ILE A N 1
ATOM 675 C CA . ILE A 1 88 ? 7.769 0.825 3.095 1.00 93.38 88 ILE A CA 1
ATOM 676 C C . ILE A 1 88 ? 8.885 0.461 4.073 1.00 93.38 88 ILE A C 1
ATOM 678 O O . ILE A 1 88 ? 9.755 -0.340 3.756 1.00 93.38 88 ILE A O 1
ATOM 682 N N . CYS A 1 89 ? 8.891 1.096 5.243 1.00 92.94 89 CYS A N 1
ATOM 683 C CA . CYS A 1 89 ? 9.938 0.893 6.247 1.00 92.94 89 CYS A CA 1
ATOM 684 C C . CYS A 1 89 ? 9.609 -0.233 7.217 1.00 92.94 89 CYS A C 1
ATOM 686 O O . CYS A 1 89 ? 10.510 -0.867 7.751 1.00 92.94 89 CYS A O 1
ATOM 688 N N . SER A 1 90 ? 8.324 -0.421 7.511 1.00 92.12 90 SER A N 1
ATOM 689 C CA . SER A 1 90 ? 7.874 -1.404 8.493 1.00 92.12 90 SER A CA 1
ATOM 690 C C . SER A 1 90 ? 6.456 -1.842 8.163 1.00 92.12 90 SER A C 1
ATOM 692 O O . SER A 1 90 ? 5.597 -0.992 7.913 1.00 92.12 90 SER A O 1
ATOM 694 N N . ASP A 1 91 ? 6.202 -3.143 8.206 1.00 92.88 91 ASP A N 1
ATOM 695 C CA . ASP A 1 91 ? 4.901 -3.766 7.975 1.00 92.88 91 ASP A CA 1
ATOM 696 C C . ASP A 1 91 ? 4.440 -4.562 9.213 1.00 92.88 91 ASP A C 1
ATOM 698 O O . ASP A 1 91 ? 4.460 -5.788 9.221 1.00 92.88 91 ASP A O 1
ATOM 702 N N . PRO A 1 92 ? 3.967 -3.890 10.280 1.00 91.69 92 PRO A N 1
ATOM 703 C CA . PRO A 1 92 ? 3.483 -4.575 11.481 1.00 91.69 92 PRO A CA 1
ATOM 704 C C . PRO A 1 92 ? 2.279 -5.488 11.205 1.00 91.69 92 PRO A C 1
ATOM 706 O O . PRO A 1 92 ? 2.082 -6.473 11.903 1.00 91.69 92 PRO A O 1
ATOM 709 N N . ALA A 1 93 ? 1.486 -5.199 10.168 1.00 90.31 93 ALA A N 1
ATOM 710 C CA . ALA A 1 93 ? 0.372 -6.049 9.753 1.00 90.31 93 ALA A CA 1
ATOM 711 C C . ALA A 1 93 ? 0.802 -7.296 8.948 1.00 90.31 93 ALA A C 1
ATOM 713 O O . ALA A 1 93 ? -0.063 -8.070 8.534 1.00 90.31 93 ALA A O 1
ATOM 714 N N . GLY A 1 94 ? 2.102 -7.468 8.662 1.00 89.88 94 GLY A N 1
ATOM 715 C CA . GLY A 1 94 ? 2.631 -8.590 7.879 1.00 89.88 94 GLY A CA 1
ATOM 716 C C . GLY A 1 94 ? 2.064 -8.663 6.460 1.00 89.88 94 GLY A C 1
ATOM 717 O O . GLY A 1 94 ? 1.887 -9.736 5.895 1.00 89.88 94 GLY A O 1
ATOM 718 N N . LEU A 1 95 ? 1.679 -7.522 5.890 1.00 87.62 95 LEU A N 1
ATOM 719 C CA . LEU A 1 95 ? 1.034 -7.480 4.581 1.00 87.62 95 LEU A CA 1
ATOM 720 C C . LEU A 1 95 ? 2.040 -7.873 3.487 1.00 87.62 95 LEU A C 1
ATOM 722 O O . LEU A 1 95 ? 1.753 -8.736 2.658 1.00 87.62 95 LEU A O 1
ATOM 726 N N . LEU A 1 96 ? 3.233 -7.277 3.499 1.00 86.25 96 LEU A N 1
ATOM 727 C CA . LEU A 1 96 ? 4.245 -7.536 2.474 1.00 86.25 96 LEU A CA 1
ATOM 728 C C . LEU A 1 96 ? 4.822 -8.947 2.584 1.00 86.25 96 LEU A C 1
ATOM 730 O O . LEU A 1 96 ? 4.986 -9.606 1.558 1.00 86.25 96 LEU A O 1
ATOM 734 N N . SER A 1 97 ? 5.072 -9.420 3.806 1.00 83.56 97 SER A N 1
ATOM 735 C CA . SER A 1 97 ? 5.542 -10.785 4.055 1.00 83.56 97 SER A CA 1
ATOM 736 C C . SER A 1 97 ? 4.539 -11.832 3.565 1.00 83.56 97 SER A C 1
ATOM 738 O O . SER A 1 97 ? 4.905 -12.717 2.795 1.00 83.56 97 SER A O 1
ATOM 740 N N . ARG A 1 98 ? 3.245 -11.669 3.871 1.00 79.06 98 ARG A N 1
ATOM 741 C CA . ARG A 1 98 ? 2.190 -12.582 3.388 1.00 79.06 98 ARG A CA 1
ATOM 742 C C . ARG A 1 98 ? 2.036 -12.593 1.867 1.00 79.06 98 ARG A C 1
ATOM 744 O O . ARG A 1 98 ? 1.605 -13.598 1.305 1.00 79.06 98 ARG A O 1
ATOM 751 N N . ALA A 1 99 ? 2.380 -11.497 1.193 1.00 77.56 99 ALA A N 1
ATOM 752 C CA . ALA A 1 99 ? 2.382 -11.455 -0.265 1.00 77.56 99 ALA A CA 1
ATOM 753 C C . ALA A 1 99 ? 3.611 -12.117 -0.894 1.00 77.56 99 ALA A C 1
ATOM 755 O O . ALA A 1 99 ? 3.492 -12.669 -1.985 1.00 77.56 99 ALA A O 1
ATOM 756 N N . ALA A 1 100 ? 4.765 -12.099 -0.224 1.00 71.56 100 ALA A N 1
ATOM 757 C CA . ALA A 1 100 ? 5.963 -12.789 -0.701 1.00 71.56 100 ALA A CA 1
ATOM 758 C C . ALA A 1 100 ? 5.778 -14.319 -0.729 1.00 71.56 100 ALA A C 1
ATOM 760 O O . ALA A 1 100 ? 6.303 -14.985 -1.613 1.00 71.56 100 ALA A O 1
ATOM 761 N N . GLU A 1 101 ? 4.966 -14.866 0.178 1.00 68.19 101 GLU A N 1
ATOM 762 C CA . GLU A 1 101 ? 4.648 -16.301 0.258 1.00 68.19 101 GLU A CA 1
ATOM 763 C C . GLU A 1 101 ? 3.656 -16.800 -0.813 1.00 68.19 101 GLU A C 1
ATOM 765 O O . GLU A 1 101 ? 3.151 -17.917 -0.717 1.00 68.19 101 GLU A O 1
ATOM 770 N N . GLY A 1 102 ? 3.289 -15.980 -1.804 1.00 57.25 102 GLY A N 1
ATOM 771 C CA . GLY A 1 102 ? 2.330 -16.377 -2.845 1.00 57.25 102 GLY A CA 1
ATOM 772 C C . GLY A 1 102 ? 0.883 -16.535 -2.353 1.00 57.25 102 GLY A C 1
ATOM 773 O O . GLY A 1 102 ? 0.016 -16.949 -3.116 1.00 57.25 102 GLY A O 1
ATOM 774 N N . ARG A 1 103 ? 0.592 -16.170 -1.095 1.00 53.22 103 ARG A N 1
ATOM 775 C CA . ARG A 1 103 ? -0.766 -16.114 -0.515 1.00 53.22 103 ARG A CA 1
ATOM 776 C C . ARG A 1 103 ? -1.385 -14.712 -0.539 1.00 53.22 103 ARG A C 1
ATOM 778 O O . ARG A 1 103 ? -2.484 -14.509 -0.025 1.00 53.22 103 ARG A O 1
ATOM 785 N N . GLY A 1 104 ? -0.702 -13.738 -1.138 1.00 48.91 104 GLY A N 1
ATOM 786 C CA . GLY A 1 104 ? -1.232 -12.404 -1.414 1.00 48.91 104 GLY A CA 1
ATOM 787 C C . GLY A 1 104 ? -1.626 -12.266 -2.880 1.00 48.91 104 GLY A C 1
ATOM 788 O O . GLY A 1 104 ? -0.805 -11.859 -3.692 1.00 48.91 104 GLY A O 1
ATOM 789 N N . GLY A 1 105 ? -2.887 -12.576 -3.192 1.00 48.31 105 GLY A N 1
ATOM 790 C CA . GLY A 1 105 ? -3.458 -12.464 -4.537 1.00 48.31 105 GLY A CA 1
ATOM 791 C C . GLY A 1 105 ? -3.368 -13.769 -5.327 1.00 48.31 105 GLY A C 1
ATOM 792 O O . GLY A 1 105 ? -2.284 -14.282 -5.574 1.00 48.31 105 GLY A O 1
ATOM 793 N N . SER A 1 106 ? -4.524 -14.306 -5.727 1.00 39.34 106 SER A N 1
ATOM 794 C CA . SER A 1 106 ? -4.583 -15.436 -6.657 1.00 39.34 106 SER A CA 1
ATOM 795 C C . SER A 1 106 ? -3.852 -15.065 -7.959 1.00 39.34 106 SER A C 1
ATOM 797 O O . SER A 1 106 ? -4.144 -13.996 -8.509 1.00 39.34 106 SER A O 1
ATOM 799 N N . PRO A 1 107 ? -2.932 -15.907 -8.466 1.00 50.44 107 PRO A N 1
ATOM 800 C CA . PRO A 1 107 ? -2.126 -15.612 -9.653 1.00 50.44 107 PRO A CA 1
ATOM 801 C C . PRO A 1 107 ? -2.947 -15.476 -10.947 1.00 50.44 107 PRO A C 1
ATOM 803 O O . PRO A 1 107 ? -2.409 -15.060 -11.969 1.00 50.44 107 PRO A O 1
ATOM 806 N N . GLU A 1 108 ? -4.247 -15.778 -10.917 1.00 52.66 108 GLU A N 1
ATOM 807 C CA . GLU A 1 108 ? -5.114 -15.795 -12.100 1.00 52.66 108 GLU A CA 1
ATOM 808 C C . GLU A 1 108 ? -5.880 -14.479 -12.347 1.00 52.66 108 GLU A C 1
ATOM 810 O O . GLU A 1 108 ? -6.638 -14.371 -13.308 1.00 52.66 108 GLU A O 1
ATOM 815 N N . ARG A 1 109 ? -5.698 -13.437 -11.516 1.00 51.09 109 ARG A N 1
ATOM 816 C CA . ARG A 1 109 ? -6.448 -12.174 -11.663 1.00 51.09 109 ARG A CA 1
ATOM 817 C C . ARG A 1 109 ? -5.541 -10.947 -11.680 1.00 51.09 109 ARG A C 1
ATOM 819 O O . ARG A 1 109 ? -4.846 -10.657 -10.714 1.00 51.09 109 ARG A O 1
ATOM 826 N N . THR A 1 110 ? -5.640 -10.160 -12.750 1.00 55.91 110 THR A N 1
ATOM 827 C CA . THR A 1 110 ? -4.865 -8.936 -13.058 1.00 55.91 110 THR A CA 1
ATOM 828 C C . THR A 1 110 ? -5.052 -7.770 -12.063 1.00 55.91 110 THR A C 1
ATOM 830 O O . THR A 1 110 ? -4.517 -6.685 -12.268 1.00 55.91 110 THR A O 1
ATOM 833 N N . ASP A 1 111 ? -5.770 -7.989 -10.959 1.00 62.41 111 ASP A N 1
ATOM 834 C CA . ASP A 1 111 ? -6.045 -7.034 -9.884 1.00 62.41 111 ASP A CA 1
ATOM 835 C C . ASP A 1 111 ? -5.843 -7.719 -8.524 1.00 62.41 111 ASP A C 1
ATOM 837 O O . ASP A 1 111 ? -6.803 -7.941 -7.776 1.00 62.41 111 ASP A O 1
ATOM 841 N N . ALA A 1 112 ? -4.602 -8.087 -8.194 1.00 72.56 112 ALA A N 1
ATOM 842 C CA . ALA A 1 112 ? -4.279 -8.600 -6.867 1.00 72.56 112 ALA A CA 1
ATOM 843 C C . ALA A 1 112 ? -4.659 -7.542 -5.810 1.00 72.56 112 ALA A C 1
ATOM 845 O O . ALA A 1 112 ? -4.102 -6.440 -5.721 1.00 72.56 112 ALA A O 1
ATOM 846 N N . ALA A 1 113 ? -5.733 -7.851 -5.085 1.00 85.31 113 ALA A N 1
ATOM 847 C CA . ALA A 1 113 ? -6.406 -6.952 -4.169 1.00 85.31 113 ALA A CA 1
ATOM 848 C C . ALA A 1 113 ? -5.863 -7.135 -2.753 1.00 85.31 113 ALA A C 1
ATOM 850 O O . ALA A 1 113 ? -5.781 -8.247 -2.235 1.00 85.31 113 ALA A O 1
ATOM 851 N N . TRP A 1 114 ? -5.550 -6.015 -2.112 1.00 90.75 114 TRP A N 1
ATOM 852 C CA . TRP A 1 114 ? -5.000 -5.984 -0.768 1.00 90.75 114 TRP A CA 1
ATOM 853 C C . TRP A 1 114 ? -6.074 -5.645 0.247 1.00 90.75 114 TRP A C 1
ATOM 855 O O . TRP A 1 114 ? -6.715 -4.594 0.153 1.00 90.75 114 TRP A O 1
ATOM 8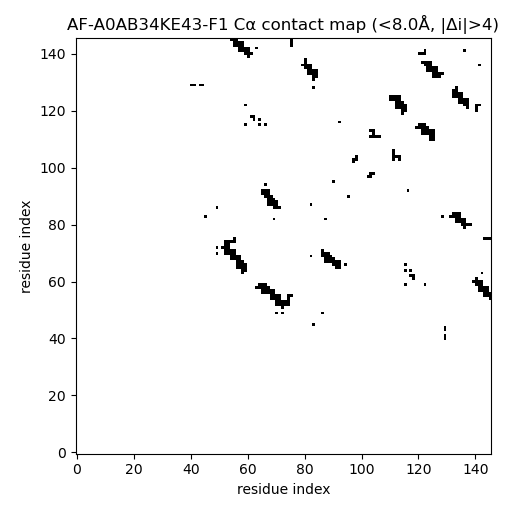65 N N . HIS A 1 115 ? -6.228 -6.520 1.235 1.00 92.19 115 HIS A N 1
ATOM 866 C CA . HIS A 1 115 ? -7.275 -6.442 2.244 1.00 92.19 115 HIS A CA 1
ATOM 867 C C . HIS A 1 115 ? -6.674 -6.196 3.627 1.00 92.19 115 HIS A C 1
ATOM 869 O O . HIS A 1 115 ? -5.608 -6.711 3.960 1.00 92.19 115 HIS A O 1
ATOM 875 N N . CYS A 1 116 ? -7.352 -5.384 4.435 1.00 94.00 116 CYS A N 1
ATOM 876 C CA . CYS A 1 116 ? -6.967 -5.162 5.827 1.00 94.00 116 CYS A CA 1
ATOM 877 C C . CYS A 1 116 ? -7.136 -6.462 6.643 1.00 94.00 116 CYS A C 1
ATOM 879 O O . CYS A 1 116 ? -8.156 -7.125 6.467 1.00 94.00 116 CYS A O 1
ATOM 881 N N . PRO A 1 117 ? -6.208 -6.821 7.551 1.00 91.75 117 PRO A N 1
ATOM 882 C CA . PRO A 1 117 ? -6.328 -8.043 8.352 1.00 91.75 117 PRO A CA 1
ATOM 883 C C . PRO A 1 117 ? -7.485 -8.005 9.359 1.00 91.75 117 PRO A C 1
ATOM 885 O O . PRO A 1 117 ? -8.019 -9.055 9.684 1.00 91.75 117 PRO A O 1
ATOM 888 N N . SER A 1 118 ? -7.886 -6.819 9.826 1.00 93.44 118 SER A N 1
ATOM 889 C CA . SER A 1 118 ? -8.920 -6.679 10.860 1.00 93.44 118 SER A CA 1
ATOM 890 C C . SER A 1 118 ? -10.334 -6.599 10.282 1.00 93.44 118 SER A C 1
ATOM 892 O O . SER A 1 118 ? -11.256 -7.207 10.804 1.00 93.44 118 SER A O 1
ATOM 894 N N . CYS A 1 119 ? -10.528 -5.820 9.211 1.00 93.50 119 CYS A N 1
ATOM 895 C CA . CYS A 1 119 ? -11.860 -5.541 8.651 1.00 93.50 119 CYS A CA 1
ATOM 896 C C . CYS A 1 119 ? -12.052 -6.041 7.211 1.00 93.50 119 CYS A C 1
ATOM 898 O O . CYS A 1 119 ? -13.032 -5.668 6.563 1.00 93.50 119 CYS A O 1
ATOM 900 N N . HIS A 1 120 ? -11.075 -6.777 6.666 1.00 91.75 120 HIS A N 1
ATOM 901 C CA . HIS A 1 120 ? -11.066 -7.354 5.312 1.00 91.75 120 HIS A CA 1
ATOM 902 C C . HIS A 1 120 ? -11.380 -6.384 4.168 1.00 91.75 120 HIS A C 1
ATOM 904 O O . HIS A 1 120 ? -11.645 -6.782 3.039 1.00 91.75 120 HIS A O 1
ATOM 910 N N . THR A 1 121 ? -11.320 -5.080 4.418 1.00 92.62 121 THR A N 1
ATOM 911 C CA . THR A 1 121 ? -11.653 -4.087 3.405 1.00 92.62 121 THR A CA 1
ATOM 912 C C . THR A 1 121 ? -10.505 -3.943 2.428 1.00 92.62 121 THR A C 1
ATOM 914 O O . THR A 1 121 ? -9.358 -3.756 2.841 1.00 92.62 121 THR A O 1
ATOM 917 N N . GLN A 1 122 ? -10.828 -3.982 1.135 1.00 93.50 122 GLN A N 1
ATOM 918 C CA . GLN A 1 122 ? -9.861 -3.712 0.084 1.00 93.50 122 GLN A CA 1
ATOM 919 C C . GLN A 1 122 ? -9.365 -2.265 0.200 1.00 93.50 122 GLN A C 1
ATOM 921 O O . GLN A 1 122 ? -10.129 -1.316 0.001 1.00 93.50 122 GLN A O 1
ATOM 926 N N . PHE A 1 123 ? -8.088 -2.093 0.532 1.00 94.38 123 PHE A N 1
ATOM 927 C CA . PHE A 1 123 ? -7.471 -0.778 0.716 1.00 94.38 123 PHE A CA 1
ATOM 928 C C . PHE A 1 123 ? -6.482 -0.434 -0.401 1.00 94.38 123 PHE A C 1
ATOM 930 O O . PHE A 1 123 ? -6.209 0.746 -0.623 1.00 94.38 123 PHE A O 1
ATOM 937 N N . ALA A 1 124 ? -5.955 -1.431 -1.115 1.00 94.00 124 ALA A N 1
ATOM 938 C CA . ALA A 1 124 ? -5.027 -1.219 -2.217 1.00 94.00 124 ALA A CA 1
ATOM 939 C C . ALA A 1 124 ? -5.158 -2.287 -3.309 1.00 94.00 124 ALA A C 1
ATOM 941 O O . ALA A 1 124 ? -5.817 -3.317 -3.145 1.00 94.00 124 ALA A O 1
ATOM 942 N N . ARG A 1 125 ? -4.528 -2.002 -4.444 1.00 91.69 125 ARG A N 1
ATOM 943 C CA . ARG A 1 125 ? -4.336 -2.915 -5.571 1.00 91.69 125 ARG A CA 1
ATOM 944 C C . ARG A 1 125 ? -2.865 -2.938 -5.936 1.00 91.69 125 ARG A C 1
ATOM 946 O O . ARG A 1 125 ? -2.193 -1.909 -5.806 1.00 91.69 125 ARG A O 1
ATOM 953 N N . ASP A 1 126 ? -2.391 -4.071 -6.424 1.00 89.56 126 ASP A N 1
ATOM 954 C CA . ASP A 1 126 ? -1.071 -4.127 -7.031 1.00 89.56 126 ASP A CA 1
ATOM 955 C C . ASP A 1 126 ? -1.020 -3.339 -8.333 1.00 89.56 126 ASP A C 1
ATOM 957 O O . ASP A 1 126 ? -1.952 -3.337 -9.134 1.00 89.56 126 ASP A O 1
ATOM 961 N N . ALA A 1 127 ? 0.080 -2.621 -8.522 1.00 87.56 127 ALA A N 1
ATOM 962 C CA . ALA A 1 127 ? 0.347 -1.875 -9.732 1.00 87.56 127 ALA A CA 1
ATOM 963 C C . ALA A 1 127 ? 1.849 -1.838 -10.008 1.00 87.56 127 ALA A C 1
ATOM 965 O O . ALA A 1 127 ? 2.673 -1.712 -9.102 1.00 87.56 127 ALA A O 1
ATOM 966 N N . LEU A 1 128 ? 2.206 -1.869 -11.286 1.00 87.06 128 LEU A N 1
ATOM 967 C CA . LEU A 1 128 ? 3.556 -1.560 -11.731 1.00 87.06 128 LEU A CA 1
ATOM 968 C C . LEU A 1 128 ? 3.601 -0.077 -12.115 1.00 87.06 128 LEU A C 1
ATOM 970 O O . LEU A 1 128 ? 2.903 0.351 -13.033 1.00 87.06 128 LEU A O 1
ATOM 974 N N . ILE A 1 129 ? 4.389 0.730 -11.405 1.00 87.25 129 ILE A N 1
ATOM 975 C CA . ILE A 1 129 ? 4.500 2.173 -11.659 1.00 87.25 129 ILE A CA 1
ATOM 976 C C . ILE A 1 129 ? 5.960 2.481 -12.001 1.00 87.25 129 ILE A C 1
ATOM 978 O O . ILE A 1 129 ? 6.850 2.228 -11.195 1.00 87.25 129 ILE A O 1
ATOM 982 N N . HIS A 1 130 ? 6.212 3.006 -13.206 1.00 83.62 130 HIS A N 1
ATOM 983 C CA . HIS A 1 130 ? 7.564 3.237 -13.747 1.00 83.62 130 HIS A CA 1
ATOM 984 C C . HIS A 1 130 ? 8.469 1.989 -13.681 1.00 83.62 130 HIS A C 1
ATOM 986 O O . HIS A 1 130 ? 9.634 2.086 -13.309 1.00 83.62 130 HIS A O 1
ATOM 992 N N . GLY A 1 131 ? 7.926 0.800 -13.969 1.00 85.06 131 GLY A N 1
ATOM 993 C CA . GLY A 1 131 ? 8.695 -0.450 -13.914 1.00 85.06 131 GLY A CA 1
ATOM 994 C C . GLY A 1 131 ? 8.904 -1.026 -12.508 1.00 85.06 131 GLY A C 1
ATOM 995 O O . GLY A 1 131 ? 9.492 -2.092 -12.379 1.00 85.06 131 GLY A O 1
ATOM 996 N N . ARG A 1 132 ? 8.423 -0.351 -11.454 1.00 86.75 132 ARG A N 1
ATOM 997 C CA . ARG A 1 132 ? 8.649 -0.737 -10.053 1.00 86.75 132 ARG A CA 1
ATOM 998 C C . ARG A 1 132 ? 7.355 -1.233 -9.404 1.00 86.75 132 ARG A C 1
ATOM 1000 O O . ARG A 1 132 ? 6.288 -0.671 -9.682 1.00 86.75 132 ARG A O 1
ATOM 1007 N N . PRO A 1 133 ? 7.423 -2.241 -8.518 1.00 89.44 133 PRO A N 1
ATOM 1008 C CA . PRO A 1 133 ? 6.248 -2.738 -7.821 1.00 89.44 133 PRO A CA 1
ATOM 1009 C C . PRO A 1 133 ? 5.744 -1.700 -6.814 1.00 89.44 133 PRO A C 1
ATOM 1011 O O . PRO A 1 133 ? 6.484 -1.186 -5.965 1.00 89.44 133 PRO A O 1
ATOM 1014 N N . ALA A 1 134 ? 4.457 -1.395 -6.900 1.00 91.31 134 ALA A N 1
ATOM 1015 C CA . ALA A 1 134 ? 3.802 -0.410 -6.064 1.00 91.31 134 ALA A CA 1
ATOM 1016 C C . ALA A 1 134 ? 2.390 -0.860 -5.677 1.00 91.31 134 ALA A C 1
ATOM 1018 O O . ALA A 1 134 ? 1.726 -1.615 -6.379 1.00 91.31 134 ALA A O 1
ATOM 1019 N N . LEU A 1 135 ? 1.921 -0.343 -4.549 1.00 92.31 135 LEU A N 1
ATOM 1020 C CA . LEU A 1 135 ? 0.544 -0.449 -4.105 1.00 92.31 135 LEU A CA 1
ATOM 1021 C C . LEU A 1 135 ? -0.186 0.830 -4.512 1.00 92.31 135 LEU A C 1
ATOM 1023 O O . LEU A 1 135 ? 0.177 1.936 -4.090 1.00 92.31 135 LEU A O 1
ATOM 1027 N N . LYS A 1 136 ? -1.221 0.690 -5.337 1.00 92.62 136 LYS A N 1
ATOM 1028 C CA . LYS A 1 136 ? -2.150 1.775 -5.647 1.00 92.62 136 LYS A CA 1
ATOM 1029 C C . LYS A 1 136 ? -3.254 1.769 -4.597 1.00 92.62 136 LYS A C 1
ATOM 1031 O O . LYS A 1 136 ? -4.073 0.853 -4.557 1.00 92.62 136 LYS A O 1
ATOM 1036 N N . LEU A 1 137 ? -3.258 2.778 -3.732 1.00 93.56 137 LEU A N 1
ATOM 1037 C CA . LEU A 1 137 ? -4.243 2.884 -2.658 1.00 93.56 137 LEU A CA 1
ATOM 1038 C C . LEU A 1 137 ? -5.620 3.244 -3.227 1.00 93.56 137 LEU A C 1
ATOM 1040 O O . LEU A 1 137 ? -5.741 4.112 -4.096 1.00 93.56 137 LEU A O 1
ATOM 1044 N N . VAL A 1 138 ? -6.663 2.602 -2.707 1.00 93.31 138 VAL A N 1
ATOM 1045 C CA . VAL A 1 138 ? -8.055 2.939 -3.008 1.00 93.31 138 VAL A CA 1
ATOM 1046 C C . VAL A 1 138 ? -8.422 4.211 -2.242 1.00 93.31 138 VAL A C 1
ATOM 1048 O O . VAL A 1 138 ? -8.255 4.296 -1.021 1.00 93.31 138 VAL A O 1
ATOM 1051 N N . GLY A 1 139 ? -8.921 5.218 -2.963 1.00 91.00 139 GLY A N 1
ATOM 1052 C CA . GLY A 1 139 ? -9.294 6.510 -2.388 1.00 91.00 139 GLY A CA 1
ATOM 1053 C C . GLY A 1 139 ? -10.281 6.366 -1.224 1.00 91.00 139 GLY A C 1
ATOM 1054 O O . GLY A 1 139 ? -11.251 5.618 -1.306 1.00 91.00 139 GLY A O 1
ATOM 1055 N N . GLY A 1 140 ? -10.013 7.062 -0.116 1.00 90.94 140 GLY A N 1
ATOM 1056 C CA . GLY A 1 140 ? -10.895 7.088 1.058 1.00 90.94 140 GLY A CA 1
ATOM 1057 C C . GLY A 1 140 ? -10.850 5.847 1.960 1.00 90.94 140 GLY A C 1
ATOM 1058 O O . GLY A 1 140 ? -11.499 5.847 2.997 1.00 90.94 140 GLY A O 1
ATOM 1059 N N . LYS A 1 141 ? -10.079 4.804 1.621 1.00 93.62 141 LYS A N 1
ATOM 1060 C CA . LYS A 1 141 ? -9.950 3.588 2.456 1.00 93.62 141 LYS A CA 1
ATOM 1061 C C . LYS A 1 141 ? -8.760 3.612 3.416 1.00 93.62 141 LYS A C 1
ATOM 1063 O O . LYS A 1 141 ? -8.632 2.726 4.258 1.00 93.62 141 LYS A O 1
ATOM 1068 N N . VAL A 1 142 ? -7.907 4.625 3.299 1.00 94.56 142 VAL A N 1
ATOM 1069 C CA . VAL A 1 142 ? -6.645 4.741 4.029 1.00 94.56 142 VAL A CA 1
ATOM 1070 C C . VAL A 1 142 ? -6.492 6.148 4.605 1.00 94.56 142 VAL A C 1
ATOM 1072 O O . VAL A 1 142 ? -6.773 7.139 3.923 1.00 94.56 142 VAL A O 1
ATOM 1075 N N . ARG A 1 143 ? -6.011 6.228 5.847 1.00 94.31 143 ARG A N 1
ATOM 1076 C CA . ARG A 1 143 ? -5.641 7.455 6.565 1.00 94.31 143 ARG A CA 1
ATOM 1077 C C . ARG A 1 143 ? -4.128 7.495 6.784 1.00 94.31 143 ARG A C 1
ATOM 1079 O O . ARG A 1 143 ? -3.478 6.458 6.862 1.00 94.31 143 ARG A O 1
ATOM 1086 N N . MET A 1 144 ? -3.564 8.696 6.859 1.00 93.19 144 MET A N 1
ATOM 1087 C CA . MET A 1 144 ? -2.150 8.911 7.179 1.00 93.19 144 MET A CA 1
ATOM 1088 C C . MET A 1 144 ? -2.041 9.680 8.487 1.00 93.19 144 MET A C 1
ATOM 1090 O O . MET A 1 144 ? -2.686 10.716 8.631 1.00 93.19 144 MET A O 1
ATOM 1094 N N . ALA A 1 145 ? -1.202 9.188 9.390 1.00 92.25 145 ALA A N 1
ATOM 1095 C CA . ALA A 1 145 ? -0.819 9.854 10.627 1.00 92.25 145 ALA A CA 1
ATOM 1096 C C . ALA A 1 145 ? 0.704 10.050 10.663 1.00 92.25 145 ALA A C 1
ATOM 1098 O O . ALA A 1 145 ? 1.437 9.366 9.941 1.00 92.25 145 ALA A O 1
ATOM 1099 N N . LYS A 1 146 ? 1.169 11.020 11.452 1.00 86.62 146 LYS A N 1
ATOM 1100 C CA . LYS A 1 146 ? 2.595 11.197 11.741 1.00 86.62 146 LYS A CA 1
ATOM 1101 C C . LYS A 1 146 ? 3.006 10.231 12.846 1.00 86.62 146 LYS A C 1
ATOM 1103 O O . LYS A 1 146 ? 2.202 10.084 13.786 1.00 86.62 146 LYS A O 1
#

Secondary structure (DSSP, 8-state):
-------------------------------------TT---S-PPPS--TTSEEEEEEETTT--EEEEEEETTGGGS---EEEGGGEEE-TT-HHHHHHTT-SS-TT-SS-EEE-TTT--EEEEEEEETTEEEEEEPTTSEEEE-

Nearest PDB structures (foldseek):
  6m6r-assembly1_A  TM=4.771E-01  e=4.229E-02  Caenorhabditis elegans
  8ou4-assembly3_C  TM=5.277E-01  e=2.033E-01  Magnetospirillum gryphiswaldense
  4ftx-assembly1_A  TM=2.181E-01  e=6.357E+00  Saccharomyces cerevisiae S288C

Radius of gyration: 27.52 Å; Cα contacts (8 Å, |Δi|>4): 192; chains: 1; bounding box: 30×89×52 Å

Sequence (146 aa):
MLLAALLAVPTRAAPALRTSMALLPLPIQSTRPRLLRPGQQCMSAPSARIDSFQTVSVLCAKCDTLLFRYKKKNGLKSKLVKCYRERICSDPAGLLSRAAEGRGGSPERTDAAWHCPSCHTQFARDALIHGRPALKLVGGKVRMAK

Organism: Prymnesium parvum (NCBI:txid97485)

pLDDT: mean 76.62, std 17.37, range [39.34, 96.0]